Protein AF-A0A0F9TJB3-F1 (afdb_monomer)

Nearest PDB structures (foldseek):
  1vhk-assembly3_C  TM=4.616E-01  e=2.121E+00  Bacillus subtilis
  4oe6-assembly1_B  TM=4.147E-01  e=6.170E+00  Saccharomyces cerevisiae S288C
  4oe4-assembly1_A  TM=4.123E-01  e=6.996E+00  Saccharomyces cerevisiae S288C
  4oe6-assembly1_A-3  TM=4.139E-01  e=6.570E+00  Saccharomyces cerevisiae S288C
  2p4f-assembly1_A  TM=2.853E-01  e=7.450E+00  Nakaseomyces glabratus CBS 138

Organism: NCBI:txid412755

Sequence (73 aa):
KNQRRKLIFSFRLTRLKALELRAFIQSYFSSTVTLVDHLDQIWIGNFVSNPFEFTSVLSSDATIQLEFEGVKQ

Solvent-accessible surface area (backbone atoms only — not comparable to full-atom values): 4344 Å² total; per-residue (Å²): 144,77,71,68,43,80,46,79,46,78,46,82,32,46,55,69,57,47,53,52,51,45,55,48,48,65,74,42,57,73,38,83,44,81,45,70,50,100,82,75,46,46,30,46,28,28,50,69,48,66,74,68,73,71,67,78,60,84,47,74,66,28,81,45,74,44,32,34,41,28,32,75,110

Structure (mmCIF, N/CA/C/O backbone):
data_AF-A0A0F9TJB3-F1
#
_entry.id   AF-A0A0F9TJB3-F1
#
loop_
_atom_site.group_PDB
_atom_site.id
_atom_site.type_symbol
_atom_site.label_atom_id
_atom_site.label_alt_id
_atom_site.label_comp_id
_atom_site.label_asym_id
_atom_site.label_entity_id
_atom_site.label_seq_id
_atom_site.pdbx_PDB_ins_code
_atom_site.Cartn_x
_atom_site.Cartn_y
_atom_site.Cartn_z
_atom_site.occupancy
_atom_site.B_iso_or_equiv
_atom_site.auth_seq_id
_atom_site.auth_comp_id
_atom_site.auth_asym_id
_atom_site.auth_atom_id
_atom_site.pdbx_PDB_model_num
ATOM 1 N N . LYS A 1 1 ? -16.00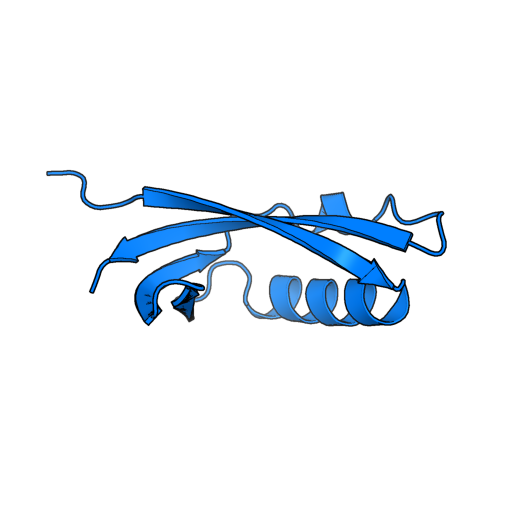2 13.890 16.188 1.00 49.12 1 LYS A N 1
ATOM 2 C CA . LYS A 1 1 ? -16.255 12.691 15.351 1.00 49.12 1 LYS A CA 1
ATOM 3 C C . LYS A 1 1 ? -15.627 12.906 13.974 1.00 49.12 1 LYS A C 1
ATOM 5 O O . LYS A 1 1 ? -16.291 13.443 13.107 1.00 49.12 1 LYS A O 1
ATOM 10 N N . ASN A 1 2 ? -14.348 12.566 13.809 1.00 57.25 2 ASN A N 1
ATOM 11 C CA . ASN A 1 2 ? -13.733 12.288 12.506 1.00 57.25 2 ASN A CA 1
ATOM 12 C C . ASN A 1 2 ? -12.400 11.577 12.783 1.00 57.25 2 ASN A C 1
ATOM 14 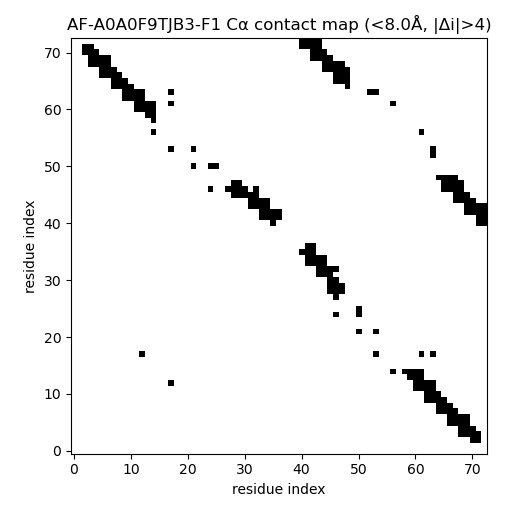O O . ASN A 1 2 ? -11.382 12.219 13.006 1.00 57.25 2 ASN A O 1
ATOM 18 N N . GLN A 1 3 ? -12.444 10.249 12.927 1.00 82.62 3 GLN A N 1
ATOM 19 C CA . GLN A 1 3 ? -11.249 9.439 13.214 1.00 82.62 3 GLN A CA 1
ATOM 20 C C . GLN A 1 3 ? -10.514 9.006 11.934 1.00 82.62 3 GLN A C 1
ATOM 22 O O . GLN A 1 3 ? -9.493 8.329 12.018 1.00 82.62 3 GLN A O 1
ATOM 27 N N . ARG A 1 4 ? -11.028 9.392 10.755 1.00 85.44 4 ARG A N 1
ATOM 28 C CA . ARG A 1 4 ? -10.374 9.127 9.473 1.00 85.44 4 ARG A CA 1
ATOM 29 C C . ARG A 1 4 ? -9.132 9.991 9.340 1.00 85.44 4 ARG A C 1
ATOM 31 O O . ARG A 1 4 ? -9.172 11.191 9.611 1.00 85.44 4 ARG A O 1
ATOM 38 N N . ARG A 1 5 ? -8.039 9.369 8.922 1.00 88.94 5 ARG A N 1
ATOM 39 C CA . ARG A 1 5 ? -6.767 10.023 8.646 1.00 88.94 5 ARG A CA 1
ATOM 40 C C . ARG A 1 5 ? -6.314 9.644 7.248 1.00 88.94 5 ARG A C 1
ATOM 42 O O . ARG A 1 5 ? -6.425 8.486 6.851 1.00 88.94 5 ARG A O 1
ATOM 49 N N . LYS A 1 6 ? -5.783 10.637 6.538 1.00 89.50 6 LYS A N 1
ATOM 50 C CA . LYS A 1 6 ? -5.075 10.440 5.279 1.00 89.50 6 LYS A CA 1
ATOM 51 C C . LYS A 1 6 ? -3.603 10.176 5.592 1.00 89.50 6 LYS A C 1
ATOM 53 O O . LYS A 1 6 ? -2.958 10.992 6.247 1.00 89.50 6 LYS A O 1
ATOM 58 N N . LEU A 1 7 ? -3.100 9.032 5.154 1.00 88.00 7 LEU A N 1
ATOM 59 C CA . LEU A 1 7 ? -1.703 8.627 5.229 1.00 88.00 7 LEU A CA 1
ATOM 60 C C . LEU A 1 7 ? -1.089 8.750 3.838 1.00 88.00 7 LEU A C 1
ATOM 62 O O . LEU A 1 7 ? -1.718 8.379 2.847 1.00 88.00 7 LEU A O 1
ATOM 66 N N . ILE A 1 8 ? 0.135 9.269 3.779 1.00 87.69 8 ILE A N 1
ATOM 67 C CA . ILE A 1 8 ? 0.901 9.402 2.542 1.00 87.69 8 ILE A CA 1
ATOM 68 C C . ILE A 1 8 ? 2.201 8.629 2.726 1.00 87.69 8 ILE A C 1
ATOM 70 O O . ILE A 1 8 ? 2.995 8.934 3.615 1.00 87.69 8 ILE A O 1
ATOM 74 N N . PHE A 1 9 ? 2.419 7.638 1.872 1.00 83.69 9 PHE A N 1
ATOM 75 C CA . PHE A 1 9 ? 3.626 6.830 1.835 1.00 83.69 9 PHE A CA 1
ATOM 76 C C . PHE A 1 9 ? 4.385 7.136 0.552 1.00 83.69 9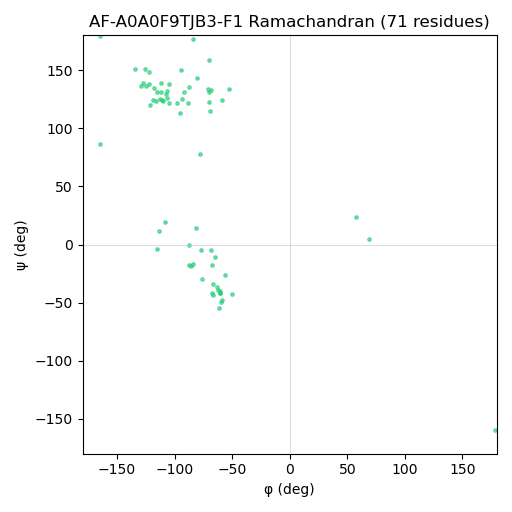 PHE A C 1
ATOM 78 O 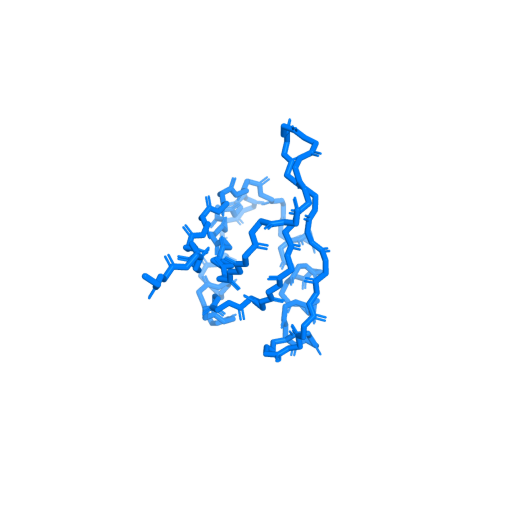O . PHE A 1 9 ? 3.804 7.144 -0.527 1.00 83.69 9 PHE A O 1
ATOM 85 N N . SER A 1 10 ? 5.683 7.398 0.656 1.00 83.50 10 SER A N 1
ATOM 86 C CA . SER A 1 10 ? 6.542 7.622 -0.508 1.00 83.50 10 SER A CA 1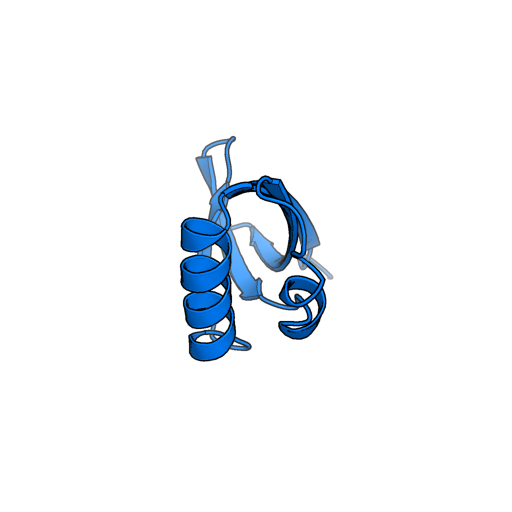
ATOM 87 C C . SER A 1 10 ? 7.542 6.483 -0.616 1.00 83.50 10 SER A C 1
ATOM 89 O O . SER A 1 10 ? 8.270 6.207 0.336 1.00 83.50 10 SER A O 1
ATOM 91 N N . PHE A 1 11 ? 7.588 5.833 -1.774 1.00 80.56 11 PHE A N 1
ATOM 92 C CA . PHE A 1 11 ? 8.483 4.713 -2.039 1.00 80.56 11 PHE A CA 1
ATOM 93 C C . PHE A 1 11 ? 9.372 5.027 -3.232 1.00 80.56 11 PHE A C 1
ATOM 95 O O . PHE A 1 11 ? 8.897 5.527 -4.251 1.00 80.56 11 PHE A O 1
ATOM 102 N N . ARG A 1 12 ? 10.653 4.672 -3.126 1.00 84.19 12 ARG A N 1
ATOM 103 C CA . ARG A 1 12 ? 11.552 4.607 -4.277 1.00 84.19 12 ARG A CA 1
ATOM 104 C C . ARG A 1 12 ? 11.584 3.166 -4.770 1.00 84.19 12 ARG A C 1
ATOM 106 O O . ARG A 1 12 ? 12.045 2.282 -4.054 1.00 84.19 12 ARG A O 1
ATOM 113 N N . LEU A 1 13 ? 11.057 2.932 -5.964 1.00 82.25 13 LEU A N 1
ATOM 114 C CA . LEU A 1 13 ? 10.912 1.608 -6.557 1.00 82.25 13 LEU A CA 1
ATOM 115 C C . LEU A 1 13 ? 11.639 1.538 -7.895 1.00 82.25 13 LEU A C 1
ATOM 117 O O . LEU A 1 13 ? 11.693 2.507 -8.649 1.00 82.25 13 LEU A O 1
ATOM 121 N N . THR A 1 14 ? 12.149 0.354 -8.219 1.00 84.81 14 THR A N 1
ATOM 122 C CA . THR A 1 14 ? 12.573 0.053 -9.586 1.00 84.81 14 THR A CA 1
ATOM 123 C C . THR A 1 14 ? 11.347 -0.065 -10.487 1.00 84.81 14 THR A C 1
ATOM 125 O O . THR A 1 14 ? 10.238 -0.359 -10.028 1.00 84.81 14 THR A O 1
ATOM 128 N N . ARG A 1 15 ? 11.538 0.105 -11.797 1.00 79.19 15 ARG A N 1
ATOM 129 C CA . ARG A 1 15 ? 10.447 0.044 -12.783 1.00 79.19 15 ARG A CA 1
ATOM 130 C C . ARG A 1 15 ? 9.552 -1.200 -12.662 1.00 79.19 15 ARG A C 1
ATOM 132 O O . ARG A 1 15 ? 8.336 -1.080 -12.763 1.00 79.19 15 ARG A O 1
ATOM 139 N N . LEU A 1 16 ? 10.123 -2.387 -12.444 1.00 84.50 16 LEU A N 1
ATOM 140 C CA . LEU A 1 16 ? 9.336 -3.625 -12.333 1.00 84.50 16 LEU A CA 1
ATOM 141 C C . LEU A 1 16 ? 8.452 -3.627 -11.079 1.00 84.50 16 LEU A C 1
ATOM 143 O O . LEU A 1 16 ? 7.268 -3.942 -11.166 1.00 84.50 16 LEU A O 1
ATOM 147 N N . LYS A 1 17 ? 8.990 -3.188 -9.934 1.00 84.06 17 LYS A N 1
ATOM 148 C CA . LYS A 1 17 ? 8.219 -3.062 -8.689 1.00 84.06 17 LYS A CA 1
ATOM 149 C C . LYS A 1 17 ? 7.147 -1.979 -8.769 1.00 84.06 17 LYS A C 1
ATOM 151 O O . LYS A 1 17 ? 6.061 -2.157 -8.228 1.00 84.06 17 LYS A O 1
ATOM 156 N N . ALA A 1 18 ? 7.416 -0.896 -9.493 1.00 79.94 18 ALA A N 1
ATOM 157 C CA . ALA A 1 18 ? 6.422 0.131 -9.784 1.00 79.94 18 ALA A CA 1
ATOM 158 C C . ALA A 1 18 ? 5.222 -0.425 -10.578 1.00 79.94 18 ALA A C 1
ATOM 160 O O . ALA A 1 18 ? 4.077 -0.100 -10.265 1.00 79.94 18 ALA A O 1
ATOM 161 N N . LEU A 1 19 ? 5.465 -1.292 -11.570 1.00 82.50 19 LEU A N 1
ATOM 162 C CA . LEU A 1 19 ? 4.399 -1.936 -12.349 1.00 82.50 19 LEU A CA 1
ATOM 163 C C . LEU A 1 19 ? 3.570 -2.918 -11.512 1.00 82.50 19 LEU A C 1
ATOM 165 O O . LEU A 1 19 ? 2.344 -2.911 -11.621 1.00 82.50 19 LEU A O 1
ATOM 169 N N . GLU A 1 20 ? 4.214 -3.720 -10.658 1.00 86.06 20 GLU A N 1
ATOM 170 C CA . GLU A 1 20 ? 3.518 -4.611 -9.716 1.00 86.06 20 GLU A CA 1
ATOM 171 C C . GLU A 1 20 ? 2.609 -3.817 -8.769 1.00 86.06 20 GLU A C 1
ATOM 173 O O . GLU A 1 20 ? 1.422 -4.123 -8.643 1.00 86.06 20 GLU A O 1
ATOM 178 N N . LEU A 1 21 ? 3.145 -2.758 -8.149 1.00 81.81 21 LEU A N 1
ATOM 179 C CA . LEU A 1 21 ? 2.382 -1.907 -7.239 1.00 81.81 21 LEU A CA 1
ATOM 180 C C . LEU A 1 21 ? 1.198 -1.251 -7.954 1.00 81.81 21 LEU A C 1
ATOM 182 O O . LEU A 1 21 ? 0.097 -1.225 -7.413 1.00 81.81 21 LEU A O 1
ATOM 186 N N . ARG A 1 22 ? 1.383 -0.774 -9.188 1.00 80.00 22 ARG A N 1
ATOM 187 C CA . ARG A 1 22 ? 0.285 -0.231 -9.994 1.00 80.00 22 ARG A CA 1
ATOM 188 C C . ARG A 1 22 ? -0.817 -1.265 -10.221 1.00 80.00 22 ARG A C 1
ATOM 190 O O . ARG A 1 22 ? -1.985 -0.937 -10.040 1.00 80.00 22 ARG A O 1
ATOM 197 N N . ALA A 1 23 ? -0.467 -2.489 -10.618 1.00 84.12 23 ALA A N 1
ATOM 198 C CA . ALA A 1 23 ? -1.450 -3.546 -10.856 1.00 84.12 23 ALA A CA 1
ATOM 199 C C . ALA A 1 23 ? -2.219 -3.897 -9.571 1.00 84.12 23 ALA A C 1
ATOM 201 O O . ALA A 1 23 ? -3.438 -4.079 -9.602 1.00 84.12 23 ALA A O 1
ATOM 202 N N . PHE A 1 24 ? -1.519 -3.916 -8.433 1.00 84.56 24 PHE A N 1
ATOM 203 C CA . PHE A 1 24 ? -2.122 -4.088 -7.117 1.00 84.56 24 PHE A CA 1
ATOM 204 C C . PHE A 1 24 ? -3.099 -2.951 -6.787 1.00 84.56 24 PHE A C 1
ATOM 206 O O . PHE A 1 24 ? -4.271 -3.216 -6.534 1.00 84.56 24 PHE A O 1
ATOM 213 N N . ILE A 1 25 ? -2.666 -1.689 -6.864 1.00 80.00 25 ILE A N 1
ATOM 214 C CA . ILE A 1 25 ? -3.537 -0.543 -6.573 1.00 80.00 25 ILE A CA 1
ATOM 215 C C . ILE A 1 25 ? -4.730 -0.511 -7.520 1.00 80.00 25 ILE A C 1
ATOM 217 O O . ILE A 1 25 ? -5.835 -0.282 -7.061 1.00 80.00 25 ILE A O 1
ATOM 221 N N . GLN A 1 26 ? -4.554 -0.820 -8.805 1.00 80.19 26 GLN A N 1
ATOM 222 C CA . GLN A 1 26 ? -5.662 -0.897 -9.756 1.00 80.19 26 GLN A CA 1
ATOM 223 C C . GLN A 1 26 ? -6.676 -1.998 -9.398 1.00 80.19 26 GLN A C 1
ATOM 225 O O . GLN A 1 26 ? -7.873 -1.796 -9.578 1.00 80.19 26 GLN A O 1
ATOM 230 N N . SER A 1 27 ? -6.216 -3.141 -8.883 1.00 81.25 27 SER A N 1
ATOM 231 C CA . SER A 1 27 ? -7.087 -4.269 -8.511 1.00 81.25 27 SER A CA 1
ATOM 232 C C . SER A 1 27 ? -7.836 -4.041 -7.195 1.00 81.25 27 SER A C 1
ATOM 234 O O . SER A 1 27 ? -8.933 -4.561 -7.014 1.00 81.25 27 SER A O 1
ATOM 236 N N . TYR A 1 28 ? -7.250 -3.267 -6.278 1.00 78.06 28 TYR A N 1
ATOM 237 C CA . TYR A 1 28 ? -7.786 -3.010 -4.936 1.00 78.06 28 TYR A CA 1
ATOM 238 C C . TYR A 1 28 ? -8.207 -1.550 -4.722 1.00 78.06 28 TYR A C 1
ATOM 240 O O . TYR A 1 28 ? -8.475 -1.139 -3.590 1.00 78.06 28 TYR A O 1
ATOM 248 N N . PHE A 1 29 ? -8.276 -0.756 -5.792 1.00 70.00 29 PHE A N 1
ATOM 249 C CA . PHE A 1 29 ? -8.732 0.626 -5.732 1.00 70.00 29 PHE A CA 1
ATOM 250 C C . PHE A 1 29 ? -10.161 0.642 -5.183 1.00 70.00 29 PHE A C 1
ATOM 252 O O . PHE A 1 29 ? -11.039 -0.034 -5.712 1.00 70.00 29 PHE A O 1
ATOM 259 N N . SER A 1 30 ? -10.391 1.395 -4.106 1.00 69.19 30 SER A N 1
ATOM 260 C CA . SER A 1 30 ? -11.671 1.457 -3.381 1.00 69.19 30 SER A CA 1
ATOM 261 C C . SER A 1 30 ? -12.096 0.199 -2.599 1.00 69.19 30 SER A C 1
ATOM 263 O O . SER A 1 30 ? -13.175 0.208 -2.001 1.00 69.19 30 SER A O 1
ATOM 265 N N . SER A 1 31 ? -11.271 -0.847 -2.526 1.00 82.31 31 SER A N 1
ATOM 266 C CA . SER A 1 31 ? -11.505 -1.974 -1.614 1.00 82.31 31 SER A CA 1
ATOM 267 C C . SER A 1 31 ? -11.048 -1.624 -0.198 1.00 82.31 31 SER A C 1
ATOM 269 O O . SER A 1 31 ? -10.034 -0.948 -0.010 1.00 82.31 31 SER A O 1
ATOM 271 N N . THR A 1 32 ? -11.777 -2.101 0.813 1.00 86.38 32 THR A N 1
ATOM 272 C CA . THR A 1 32 ? -11.316 -2.009 2.202 1.00 86.38 32 THR A CA 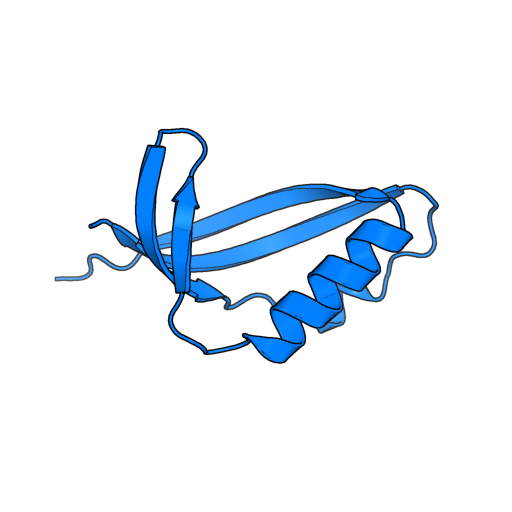1
ATOM 273 C C . THR A 1 32 ? -10.141 -2.958 2.408 1.00 86.38 32 THR A C 1
ATOM 275 O O . THR A 1 32 ? -10.259 -4.160 2.179 1.00 86.38 32 THR A O 1
ATOM 278 N N . VAL A 1 33 ? -9.012 -2.413 2.844 1.00 88.75 33 VAL A N 1
ATOM 279 C CA . VAL A 1 33 ? -7.773 -3.137 3.122 1.00 88.75 33 VAL A CA 1
ATOM 280 C C . VAL A 1 33 ? -7.303 -2.842 4.542 1.00 88.75 33 VAL A C 1
ATOM 282 O O . VAL A 1 33 ? -7.550 -1.763 5.091 1.00 88.75 33 VAL A O 1
ATOM 285 N N . THR A 1 34 ? -6.599 -3.811 5.119 1.00 91.12 34 THR A N 1
ATOM 286 C CA . THR A 1 34 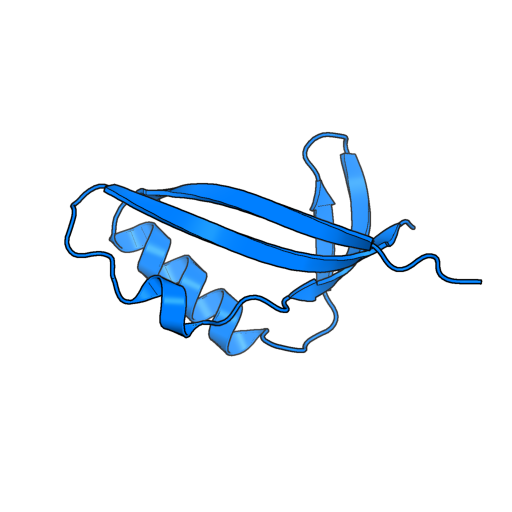? -5.868 -3.639 6.373 1.00 91.12 34 THR A CA 1
ATOM 287 C C . THR A 1 34 ? -4.429 -3.265 6.046 1.00 91.12 34 THR A C 1
ATOM 289 O O . THR A 1 34 ? -3.758 -3.978 5.300 1.00 91.12 34 THR A O 1
ATOM 292 N N . LEU A 1 35 ? -3.955 -2.155 6.601 1.00 88.50 35 LEU A N 1
ATOM 293 C CA . LEU A 1 35 ? -2.589 -1.671 6.446 1.00 88.50 35 LEU A CA 1
ATOM 294 C C . LEU A 1 35 ? -1.886 -1.703 7.802 1.00 88.50 35 LEU A C 1
ATOM 296 O O . LEU A 1 35 ? -2.425 -1.212 8.789 1.00 88.50 35 LEU A O 1
ATOM 300 N N . VAL A 1 36 ? -0.681 -2.265 7.836 1.00 91.88 36 VAL A N 1
ATOM 301 C CA . VAL A 1 36 ? 0.227 -2.169 8.985 1.00 91.88 36 VAL A CA 1
ATOM 302 C C . VAL A 1 36 ? 1.314 -1.172 8.614 1.00 91.88 36 VAL A C 1
ATOM 304 O O . VAL A 1 36 ? 1.964 -1.331 7.579 1.00 91.88 36 VAL A O 1
ATOM 307 N N . ASP A 1 37 ? 1.458 -0.106 9.397 1.00 87.62 37 ASP A N 1
ATOM 308 C CA . ASP A 1 37 ? 2.500 0.891 9.157 1.00 87.62 37 ASP A CA 1
ATOM 309 C C . ASP A 1 37 ? 3.853 0.484 9.769 1.00 87.62 37 ASP A C 1
ATOM 311 O O . ASP A 1 37 ? 3.993 -0.544 10.425 1.00 87.62 37 ASP A O 1
ATOM 315 N N . HIS A 1 38 ? 4.878 1.305 9.543 1.00 85.88 38 HIS A N 1
ATOM 316 C CA . HIS A 1 38 ? 6.237 1.084 10.052 1.00 85.88 38 HIS A CA 1
ATOM 317 C C . HIS A 1 38 ? 6.372 1.217 11.582 1.00 85.88 38 HIS A C 1
ATOM 319 O O . HIS A 1 38 ? 7.462 1.019 12.111 1.00 85.88 38 HIS A O 1
ATOM 325 N N . LEU A 1 39 ? 5.301 1.604 12.279 1.00 89.81 39 LEU A N 1
ATOM 326 C CA . LEU A 1 39 ? 5.210 1.701 13.736 1.00 89.81 39 LEU A CA 1
ATOM 327 C C . LEU A 1 39 ? 4.315 0.588 14.308 1.00 89.81 39 LEU A C 1
ATOM 329 O O . LEU A 1 39 ? 3.796 0.742 15.415 1.00 89.81 39 LEU A O 1
ATOM 333 N N . ASP A 1 40 ? 4.089 -0.483 13.540 1.00 90.88 40 ASP A N 1
ATOM 334 C CA . ASP A 1 40 ? 3.215 -1.613 13.871 1.00 90.88 40 ASP A CA 1
ATOM 335 C C . ASP A 1 40 ? 1.756 -1.212 14.167 1.00 90.88 40 ASP A C 1
ATOM 337 O O . ASP A 1 40 ? 1.018 -1.927 14.849 1.00 90.88 40 ASP A O 1
ATOM 341 N N . GLN A 1 41 ? 1.297 -0.063 13.657 1.00 91.81 41 GLN A N 1
ATOM 342 C CA . GLN A 1 41 ? -0.089 0.367 13.834 1.00 91.81 41 GLN A CA 1
ATOM 343 C C . GLN A 1 41 ? -0.962 -0.215 12.730 1.00 91.81 41 GLN A C 1
ATOM 345 O O . GLN A 1 41 ? -0.619 -0.151 11.547 1.00 91.81 41 GLN A O 1
ATOM 350 N N . ILE A 1 42 ? -2.124 -0.733 13.123 1.00 93.38 42 ILE A N 1
ATOM 351 C CA . ILE A 1 42 ? -3.109 -1.291 12.202 1.00 93.38 42 ILE A CA 1
ATOM 352 C C . ILE A 1 42 ? -4.102 -0.203 11.795 1.00 93.38 42 ILE A C 1
ATOM 354 O O . ILE A 1 42 ? -4.676 0.505 12.626 1.00 93.38 42 ILE A O 1
ATOM 358 N N . TRP A 1 43 ? -4.327 -0.102 1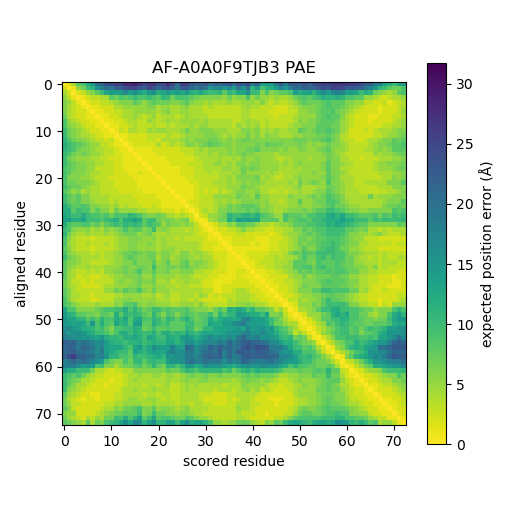0.493 1.00 92.62 43 TRP A N 1
ATOM 359 C CA . TRP A 1 43 ? -5.249 0.829 9.872 1.00 92.62 43 TRP A CA 1
ATOM 360 C C . TRP A 1 43 ? -6.236 0.075 8.991 1.00 92.62 43 TRP A C 1
ATOM 362 O O . TRP A 1 43 ? -5.845 -0.800 8.221 1.00 92.62 43 TRP A O 1
ATOM 372 N N . ILE A 1 44 ? -7.511 0.448 9.064 1.00 92.25 44 ILE A N 1
ATOM 373 C CA . ILE A 1 44 ? -8.567 -0.096 8.204 1.00 92.25 44 ILE A CA 1
ATOM 374 C C . ILE A 1 44 ? -9.109 1.038 7.342 1.00 92.25 44 ILE A C 1
ATOM 376 O O . ILE A 1 44 ? -9.546 2.071 7.859 1.00 92.25 44 ILE A O 1
ATOM 380 N N . GLY A 1 45 ? -9.070 0.861 6.024 1.00 91.06 45 GLY A N 1
ATOM 381 C CA . GLY A 1 45 ? -9.415 1.925 5.088 1.00 91.06 45 GLY A CA 1
ATOM 382 C C . GLY A 1 45 ? -9.252 1.511 3.637 1.00 91.06 45 GLY A C 1
ATOM 383 O O . GLY A 1 45 ? -9.238 0.325 3.329 1.00 91.06 45 GLY A O 1
ATOM 384 N N . ASN A 1 46 ? -9.131 2.481 2.741 1.00 89.06 46 ASN A N 1
ATOM 385 C CA . ASN A 1 46 ? -8.974 2.238 1.311 1.00 89.06 46 ASN A CA 1
ATOM 386 C C . ASN A 1 46 ? -7.863 3.112 0.726 1.00 89.06 46 ASN A C 1
ATOM 388 O O . ASN A 1 46 ? -7.595 4.222 1.193 1.00 89.06 46 ASN A O 1
ATOM 392 N N . PHE A 1 47 ? -7.227 2.616 -0.335 1.00 86.31 47 PHE A N 1
ATOM 393 C CA . PHE A 1 47 ? -6.333 3.441 -1.139 1.00 86.31 47 PHE A CA 1
ATOM 394 C C . PHE A 1 47 ? -7.148 4.505 -1.879 1.00 86.31 47 PHE A C 1
ATOM 396 O O . PHE A 1 47 ? -8.190 4.201 -2.464 1.00 86.31 47 PHE A O 1
ATOM 403 N N . VAL A 1 48 ? -6.672 5.748 -1.826 1.00 85.12 48 VAL A N 1
ATOM 404 C CA . VAL A 1 48 ? -7.254 6.911 -2.523 1.00 85.12 48 VAL A CA 1
ATOM 405 C C . VAL A 1 48 ? -6.310 7.477 -3.586 1.00 85.12 48 VAL A C 1
ATOM 407 O O . VAL A 1 48 ? -6.698 8.369 -4.336 1.00 85.12 48 VAL A O 1
ATOM 410 N N . SER A 1 49 ? -5.095 6.927 -3.694 1.00 74.75 49 SER A N 1
ATOM 411 C CA . SER A 1 49 ? -4.130 7.281 -4.736 1.00 74.75 49 SER A CA 1
ATOM 412 C C . SER A 1 49 ? -4.707 7.189 -6.131 1.00 74.75 49 SER A C 1
ATOM 414 O O . SER A 1 49 ? -5.245 6.153 -6.517 1.00 74.75 49 SER A O 1
ATOM 416 N N . ASN A 1 50 ? -4.455 8.215 -6.936 1.00 69.69 50 ASN A N 1
ATOM 417 C CA . ASN A 1 50 ? -4.731 8.157 -8.357 1.00 69.69 50 ASN A CA 1
ATOM 418 C C . ASN A 1 50 ? -3.756 7.171 -9.054 1.00 69.69 50 ASN A C 1
ATOM 420 O O . ASN A 1 50 ? -2.555 7.447 -9.120 1.00 69.69 50 ASN A O 1
ATOM 424 N N . PRO A 1 51 ? -4.236 6.045 -9.625 1.00 62.53 51 PRO A N 1
ATOM 425 C CA . PRO A 1 51 ? -3.389 5.038 -10.273 1.00 62.53 51 PRO A CA 1
ATOM 426 C C . PRO A 1 51 ? -2.661 5.547 -11.532 1.00 62.53 51 PRO A C 1
ATOM 428 O O . PRO A 1 51 ? -1.757 4.875 -12.030 1.00 62.53 51 PRO A O 1
ATOM 431 N N . PHE A 1 52 ? -3.012 6.732 -12.044 1.00 60.41 52 PHE A N 1
ATOM 432 C CA . PHE A 1 52 ? -2.370 7.343 -13.209 1.00 60.41 52 PHE A CA 1
ATOM 433 C C . PHE A 1 52 ? -1.084 8.120 -12.881 1.00 60.41 52 PHE A C 1
ATOM 435 O O . PHE A 1 52 ? -0.269 8.326 -13.783 1.00 60.41 52 PHE A O 1
ATOM 442 N N . GLU A 1 53 ? -0.820 8.477 -11.618 1.00 61.50 53 GLU A N 1
ATOM 443 C CA . GLU A 1 53 ? 0.444 9.142 -11.233 1.00 61.50 53 GLU A CA 1
ATOM 444 C C . GLU A 1 53 ? 1.667 8.220 -11.373 1.00 61.50 53 GLU A C 1
ATOM 446 O O . GLU A 1 53 ? 2.801 8.664 -11.531 1.00 61.50 53 GLU A O 1
ATOM 451 N N . PHE A 1 54 ? 1.426 6.913 -11.446 1.00 60.25 54 PHE A 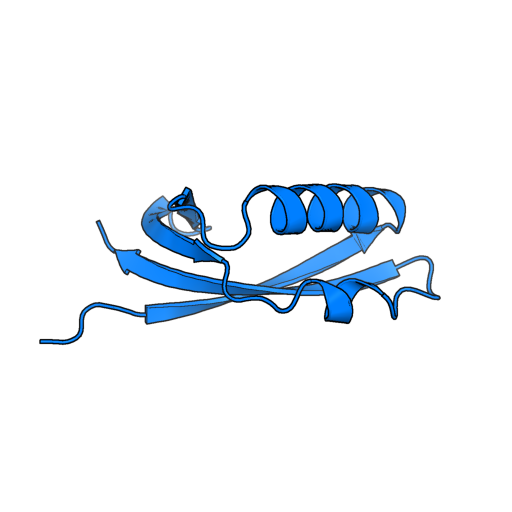N 1
ATOM 452 C CA . PHE A 1 54 ? 2.439 5.876 -11.627 1.00 60.25 54 PHE A CA 1
ATOM 453 C C . PHE A 1 54 ? 2.942 5.779 -13.081 1.00 60.25 54 PHE A C 1
ATOM 455 O O . PHE A 1 54 ? 3.830 4.981 -13.379 1.00 60.25 54 PHE A O 1
ATOM 462 N N . THR A 1 55 ? 2.367 6.551 -14.011 1.00 54.22 55 THR A N 1
ATOM 463 C CA . THR A 1 55 ? 2.656 6.450 -15.454 1.00 54.22 55 THR A CA 1
ATOM 464 C C . THR A 1 55 ? 3.882 7.267 -15.879 1.00 54.22 55 THR A C 1
ATOM 466 O O . THR A 1 55 ? 4.476 6.970 -16.911 1.00 54.22 55 THR A O 1
ATOM 469 N N . SER A 1 56 ? 4.321 8.247 -15.076 1.00 54.78 56 SER A N 1
ATOM 470 C CA . SER A 1 56 ? 5.456 9.129 -15.414 1.00 54.78 56 SER A CA 1
ATOM 471 C C . SER A 1 56 ? 6.843 8.516 -15.139 1.00 54.78 56 SER A C 1
ATOM 473 O O . SER A 1 56 ? 7.855 9.221 -15.139 1.00 54.78 56 SER A O 1
ATOM 475 N N . VAL A 1 57 ? 6.918 7.202 -14.911 1.00 55.69 57 VAL A N 1
ATOM 476 C CA . VAL A 1 57 ? 8.164 6.467 -14.646 1.00 55.69 57 VAL A CA 1
ATOM 477 C C . VAL A 1 57 ? 8.918 6.225 -15.959 1.00 55.69 57 VAL A C 1
ATOM 479 O O . VAL A 1 57 ? 8.877 5.143 -16.544 1.00 55.69 57 VAL A O 1
ATOM 482 N N . LEU A 1 58 ? 9.588 7.266 -16.451 1.00 56.25 58 LEU A N 1
ATOM 483 C CA . LEU A 1 58 ? 10.531 7.184 -17.575 1.00 56.25 58 LEU A CA 1
ATOM 484 C C . LEU A 1 58 ? 11.956 6.826 -17.109 1.00 56.25 58 LEU A C 1
ATOM 486 O O . LEU A 1 58 ? 12.768 6.368 -17.910 1.00 56.25 58 LEU A O 1
ATOM 490 N N . SER A 1 59 ? 12.251 6.991 -15.818 1.00 58.94 59 SER A N 1
ATOM 491 C CA . SER A 1 59 ? 13.544 6.702 -15.194 1.00 58.94 59 SER A CA 1
ATOM 492 C C . SER A 1 59 ? 13.600 5.294 -14.587 1.00 58.94 59 SER A C 1
ATOM 494 O O . SER A 1 59 ? 12.596 4.746 -14.134 1.00 58.94 59 SER A O 1
ATOM 496 N N . SER A 1 60 ? 14.795 4.697 -14.564 1.00 63.00 60 SER A N 1
ATOM 497 C CA . SER A 1 60 ? 15.084 3.397 -13.931 1.00 63.00 60 SER A CA 1
ATOM 498 C C . SER A 1 60 ? 14.708 3.347 -12.443 1.00 63.00 60 SER A C 1
ATOM 500 O O . SER A 1 60 ? 14.352 2.277 -11.945 1.00 63.00 60 SER A O 1
ATOM 502 N N . ASP A 1 61 ? 14.704 4.512 -11.789 1.00 64.75 61 ASP A N 1
ATOM 503 C CA . ASP A 1 61 ? 14.200 4.732 -10.437 1.00 64.75 61 ASP A CA 1
ATOM 504 C C . ASP A 1 61 ? 12.931 5.591 -10.471 1.00 64.75 61 ASP A C 1
ATOM 506 O O . ASP A 1 61 ? 12.926 6.703 -11.008 1.00 64.75 61 ASP A O 1
ATOM 510 N N . ALA A 1 62 ? 11.863 5.068 -9.877 1.00 71.31 62 ALA A N 1
ATOM 511 C CA . ALA A 1 62 ? 10.571 5.716 -9.727 1.00 71.31 62 ALA A CA 1
ATOM 512 C C . ALA A 1 62 ? 10.367 6.143 -8.277 1.00 71.31 62 ALA A C 1
ATOM 514 O O . ALA A 1 62 ? 10.512 5.314 -7.377 1.00 71.31 62 ALA A O 1
ATOM 515 N N . THR A 1 63 ? 9.950 7.384 -8.041 1.00 75.00 63 THR A N 1
ATOM 516 C CA . THR A 1 63 ? 9.350 7.757 -6.754 1.00 75.00 63 THR A CA 1
ATOM 517 C C . THR A 1 63 ? 7.841 7.718 -6.906 1.00 75.00 63 THR A C 1
ATOM 519 O O . THR A 1 63 ? 7.286 8.392 -7.769 1.00 75.00 63 THR A O 1
ATOM 522 N N . ILE A 1 64 ? 7.189 6.910 -6.081 1.00 77.44 64 ILE A N 1
ATOM 523 C CA . ILE A 1 64 ? 5.746 6.704 -6.092 1.00 77.44 64 ILE A CA 1
ATOM 524 C C . ILE A 1 64 ? 5.171 7.166 -4.761 1.00 77.44 64 ILE A C 1
ATOM 526 O O . ILE A 1 64 ? 5.702 6.816 -3.705 1.00 77.44 64 ILE A O 1
ATOM 530 N N . GLN A 1 65 ? 4.065 7.906 -4.822 1.00 81.62 65 GLN A N 1
ATOM 531 C CA . GLN A 1 65 ? 3.293 8.299 -3.651 1.00 81.62 65 GLN A CA 1
ATOM 532 C C . GLN A 1 65 ? 1.994 7.501 -3.573 1.00 81.62 65 GLN A C 1
ATOM 534 O O . GLN A 1 65 ? 1.210 7.441 -4.519 1.00 81.62 65 GLN A O 1
ATOM 539 N N . LEU A 1 66 ? 1.797 6.863 -2.424 1.00 83.88 66 LEU A N 1
ATOM 540 C CA . LEU A 1 66 ? 0.606 6.114 -2.087 1.00 83.88 66 LEU A CA 1
ATOM 541 C C . LEU A 1 66 ? -0.178 6.858 -1.010 1.00 83.88 66 LEU A C 1
ATOM 543 O O . LEU A 1 66 ? 0.331 7.126 0.074 1.00 83.88 66 LEU A O 1
ATOM 547 N N . GLU A 1 67 ? -1.431 7.144 -1.303 1.00 87.81 67 GLU A N 1
ATOM 548 C CA . GLU A 1 67 ? -2.380 7.783 -0.425 1.00 87.81 67 GLU A CA 1
ATOM 549 C C . GLU A 1 67 ? -3.395 6.747 0.044 1.00 87.81 67 GLU A C 1
ATOM 551 O O . GLU A 1 67 ? -4.010 6.021 -0.747 1.00 87.81 67 GLU A O 1
ATOM 556 N N . PHE A 1 68 ? -3.586 6.706 1.351 1.00 88.75 68 PHE A N 1
ATOM 557 C CA . PHE A 1 68 ? -4.520 5.823 2.023 1.00 88.75 68 PHE A CA 1
ATOM 558 C C . PHE A 1 68 ? -5.379 6.651 2.966 1.00 88.75 68 PHE A C 1
ATOM 560 O O . PHE A 1 68 ? -4.864 7.508 3.680 1.00 88.75 68 PHE A O 1
ATOM 567 N N . GLU A 1 69 ? -6.678 6.393 2.996 1.00 90.94 69 GLU A N 1
ATOM 568 C CA . GLU A 1 69 ? -7.571 6.996 3.976 1.00 90.94 69 GLU A CA 1
ATOM 569 C C . GLU A 1 69 ? -8.198 5.898 4.827 1.00 90.94 69 GLU A C 1
ATOM 571 O O . GLU A 1 69 ? -8.814 4.969 4.306 1.00 90.94 69 GLU A O 1
ATOM 576 N N . GLY A 1 70 ? -8.046 6.002 6.146 1.00 92.00 70 GLY A N 1
ATOM 577 C CA . GLY A 1 70 ? -8.557 4.985 7.053 1.00 92.00 70 GLY A CA 1
ATOM 578 C C . GLY A 1 70 ? -8.619 5.424 8.503 1.00 92.00 70 GLY A C 1
ATOM 579 O O . GLY A 1 70 ? -8.275 6.552 8.861 1.00 92.00 70 GLY A O 1
ATOM 580 N N . VAL A 1 71 ? -9.094 4.515 9.343 1.00 91.44 71 VAL A N 1
ATOM 581 C CA . VAL A 1 71 ? -9.197 4.693 10.792 1.00 91.44 71 VAL A CA 1
ATOM 582 C C . VAL A 1 71 ? -8.205 3.748 11.460 1.00 91.44 71 VAL A C 1
ATOM 584 O O . VAL A 1 71 ? -8.042 2.607 11.025 1.00 91.44 71 VAL A O 1
ATOM 587 N N . LYS A 1 72 ? -7.525 4.240 12.497 1.00 89.50 72 LYS A N 1
ATOM 588 C CA . LYS A 1 72 ? -6.638 3.419 13.323 1.00 89.50 72 LYS A CA 1
ATOM 589 C C . LYS A 1 72 ? -7.477 2.443 14.151 1.00 89.50 72 LYS A C 1
ATOM 591 O O . LYS A 1 72 ? -8.457 2.877 14.759 1.00 89.50 72 LYS A O 1
ATOM 596 N N . GLN A 1 73 ? -7.097 1.168 14.138 1.00 84.38 73 GLN A N 1
ATOM 597 C CA . GLN A 1 73 ? -7.724 0.118 14.942 1.00 84.38 73 GLN A CA 1
ATOM 598 C C . GLN A 1 73 ? -7.203 0.124 16.383 1.00 84.38 73 GLN A C 1
ATOM 600 O O . GLN A 1 73 ? -6.013 0.465 16.589 1.00 84.38 73 GLN A O 1
#

Mean predicted aligned error: 6.48 Å

Foldseek 3Di:
DDQKDKDKDKDKDFPVVLVVVLVVCVVQAQPWDWDQDPVRWIWTWGKPDDSCVSVPPPDRIDIDMTITITGTD

pLDDT: mean 79.84, std 11.48, range [49.12, 93.38]

Radius of gyration: 12.92 Å; Cα contacts (8 Å, |Δi|>4): 119; chains: 1; bounding box: 31×17×33 Å

Secondary structure (DSSP, 8-state):
---EEEEEEEEEEEHHHHHHHHHHHHHHTT--EEEE-TTS-EEEEEE---TTGGGG--SSEEEEEEEEEEEE-